Protein AF-A0A2D4J1V0-F1 (afdb_monomer_lite)

Organism: NCBI:txid129467

Structure (mmCIF, N/CA/C/O backbone):
data_AF-A0A2D4J1V0-F1
#
_entry.id   AF-A0A2D4J1V0-F1
#
loop_
_atom_site.group_PDB
_atom_site.id
_atom_site.type_symbol
_atom_site.label_atom_id
_atom_site.label_alt_id
_atom_site.label_comp_id
_atom_site.label_asym_id
_atom_site.label_entity_id
_atom_site.label_seq_id
_atom_site.pdbx_PDB_ins_code
_atom_site.Cartn_x
_atom_site.Cartn_y
_atom_site.Cartn_z
_atom_site.occupancy
_atom_site.B_iso_or_equiv
_atom_site.auth_seq_id
_atom_site.auth_comp_id
_atom_site.auth_asym_id
_atom_site.auth_atom_id
_atom_site.pdbx_PDB_model_num
ATOM 1 N N . LYS A 1 1 ? -14.751 -4.786 -10.791 1.00 59.50 1 LYS A N 1
ATOM 2 C CA . LYS A 1 1 ? -15.119 -5.464 -9.515 1.00 59.50 1 LYS A CA 1
ATOM 3 C C . LYS A 1 1 ? -13.933 -5.528 -8.550 1.00 59.50 1 LYS A C 1
ATOM 5 O O . LYS A 1 1 ? -14.098 -5.053 -7.439 1.00 59.50 1 LYS A O 1
ATOM 10 N N . VAL A 1 2 ? -12.763 -6.004 -8.993 1.00 59.06 2 VAL A N 1
ATOM 11 C CA . VAL A 1 2 ? -11.493 -6.108 -8.232 1.00 59.06 2 VAL A CA 1
ATOM 12 C C . VAL A 1 2 ? -11.160 -4.842 -7.425 1.00 59.06 2 VAL A C 1
ATOM 14 O O . VAL A 1 2 ? -11.076 -4.896 -6.205 1.00 59.06 2 VAL A O 1
ATOM 17 N N . SER A 1 3 ? -11.121 -3.671 -8.064 1.00 74.25 3 SER A N 1
ATOM 18 C CA . SER A 1 3 ? -10.754 -2.413 -7.391 1.00 74.25 3 SER A CA 1
ATOM 19 C C . SER A 1 3 ? -11.756 -1.928 -6.331 1.00 74.25 3 SER A C 1
ATOM 21 O O . SER A 1 3 ? -11.408 -1.077 -5.520 1.00 74.25 3 SER A O 1
ATOM 23 N N . ARG A 1 4 ? -12.996 -2.447 -6.305 1.00 87.88 4 ARG A N 1
ATOM 24 C CA . ARG A 1 4 ? -14.039 -1.994 -5.366 1.00 87.88 4 ARG A CA 1
ATOM 25 C C . ARG A 1 4 ? -13.763 -2.467 -3.936 1.00 87.88 4 ARG A C 1
ATOM 27 O O . ARG A 1 4 ? -13.915 -1.679 -3.017 1.00 87.88 4 ARG A O 1
ATOM 34 N N . CYS A 1 5 ? -13.328 -3.716 -3.756 1.00 87.75 5 CYS A N 1
ATOM 35 C CA . CYS A 1 5 ? -13.140 -4.301 -2.424 1.00 87.75 5 CYS A CA 1
ATOM 36 C C . CYS A 1 5 ? -12.107 -3.519 -1.597 1.00 87.75 5 CYS A C 1
ATOM 38 O O . CYS A 1 5 ? -12.413 -3.045 -0.505 1.00 87.75 5 CYS A O 1
ATOM 40 N N . ILE A 1 6 ? -10.916 -3.306 -2.160 1.00 90.81 6 ILE A N 1
ATOM 41 C CA . ILE A 1 6 ? -9.858 -2.527 -1.506 1.00 90.81 6 ILE A CA 1
ATOM 42 C C . ILE A 1 6 ? -10.290 -1.074 -1.332 1.00 90.81 6 ILE A C 1
ATOM 44 O O . ILE A 1 6 ? -10.112 -0.511 -0.256 1.00 90.81 6 ILE A O 1
ATOM 48 N N . ASN A 1 7 ? -10.926 -0.485 -2.350 1.00 92.25 7 ASN A N 1
ATOM 49 C CA . ASN A 1 7 ? -11.439 0.877 -2.272 1.00 92.25 7 ASN A CA 1
ATOM 50 C C . ASN A 1 7 ? -12.390 1.082 -1.085 1.00 92.25 7 ASN A C 1
ATOM 52 O O . ASN A 1 7 ? -12.227 2.037 -0.332 1.00 92.25 7 ASN A O 1
ATOM 56 N N . ASP A 1 8 ? -13.357 0.189 -0.895 1.00 92.12 8 ASP A N 1
ATOM 57 C CA . ASP A 1 8 ? -14.313 0.278 0.211 1.00 92.12 8 ASP A CA 1
ATOM 58 C C . ASP A 1 8 ? -13.609 0.066 1.567 1.00 92.12 8 ASP A C 1
ATOM 60 O O . ASP A 1 8 ? -14.022 0.609 2.599 1.00 92.12 8 ASP A O 1
ATOM 64 N N . LYS A 1 9 ? -12.486 -0.667 1.572 1.00 90.69 9 LYS A N 1
ATOM 65 C CA . LYS A 1 9 ? -11.659 -0.851 2.766 1.00 90.69 9 LYS A CA 1
ATOM 66 C C . LYS A 1 9 ? -10.857 0.397 3.132 1.00 90.69 9 LYS A C 1
ATOM 68 O O . LYS A 1 9 ? -10.768 0.674 4.326 1.00 90.69 9 LYS A O 1
ATOM 73 N N . ILE A 1 10 ? -10.344 1.155 2.158 1.00 93.94 10 ILE A N 1
ATOM 74 C CA . ILE A 1 10 ? -9.424 2.291 2.387 1.00 93.94 10 ILE A CA 1
ATOM 75 C C . ILE A 1 10 ? -10.067 3.680 2.326 1.00 93.94 10 ILE A C 1
ATOM 77 O O . ILE A 1 10 ? -9.553 4.625 2.916 1.00 93.94 10 ILE A O 1
ATOM 81 N N . ARG A 1 11 ? -11.172 3.846 1.598 1.00 94.50 11 ARG A N 1
ATOM 82 C CA . ARG A 1 11 ? -11.740 5.169 1.317 1.00 94.50 11 ARG A CA 1
ATOM 83 C C . ARG A 1 11 ? -12.231 5.854 2.592 1.00 94.50 11 ARG A C 1
ATOM 85 O O . ARG A 1 11 ? -12.947 5.257 3.391 1.00 94.50 11 ARG A O 1
ATOM 92 N N . GLY A 1 12 ? -11.865 7.129 2.751 1.00 94.62 12 GLY A N 1
ATOM 93 C CA . GLY A 1 12 ? -12.291 7.967 3.880 1.00 94.62 12 GLY A CA 1
ATOM 94 C C . GLY A 1 12 ? -11.690 7.563 5.229 1.00 94.62 12 GLY A C 1
ATOM 95 O O . GLY A 1 12 ? -12.188 7.973 6.274 1.00 94.62 12 GLY A O 1
ATOM 96 N N . LYS A 1 13 ? -10.646 6.734 5.221 1.00 94.44 13 LYS A N 1
ATOM 97 C CA . LYS A 1 13 ? -10.020 6.168 6.412 1.00 94.44 13 LYS A CA 1
ATOM 98 C C . LYS A 1 13 ? -8.549 6.590 6.444 1.00 94.44 13 LYS A C 1
ATOM 100 O O . LYS A 1 13 ? -7.902 6.491 5.411 1.00 94.44 13 LYS A O 1
ATOM 105 N N . PRO A 1 14 ? -8.023 7.066 7.586 1.00 93.94 14 PRO A N 1
ATOM 106 C CA . PRO A 1 14 ? -6.609 7.396 7.693 1.00 93.94 14 PRO A CA 1
ATOM 107 C C . PRO A 1 14 ? -5.764 6.122 7.778 1.00 93.94 14 PRO A C 1
ATOM 109 O O . PRO A 1 14 ? -6.143 5.162 8.458 1.00 93.94 14 PRO A O 1
ATOM 112 N N . HIS A 1 15 ? -4.607 6.149 7.123 1.00 96.56 15 HIS A N 1
ATOM 113 C CA . HIS A 1 15 ? -3.589 5.101 7.153 1.00 96.56 15 HIS A CA 1
ATOM 114 C C . HIS A 1 15 ? -2.227 5.745 7.380 1.00 96.56 15 HIS A C 1
ATOM 116 O O . HIS A 1 15 ? -1.981 6.868 6.943 1.00 96.56 15 HIS A O 1
ATOM 122 N N . GLU A 1 16 ? -1.349 5.022 8.058 1.00 96.94 16 GLU A N 1
ATOM 123 C CA . GLU A 1 16 ? 0.060 5.371 8.181 1.00 96.94 16 GLU A CA 1
ATOM 124 C C . GLU A 1 16 ? 0.840 4.591 7.120 1.00 96.94 16 GLU A C 1
ATOM 126 O O . GLU A 1 16 ? 0.524 3.438 6.815 1.00 96.94 16 GLU A O 1
ATOM 131 N N . ALA A 1 17 ? 1.831 5.233 6.511 1.00 97.44 17 ALA A N 1
ATOM 132 C CA . ALA A 1 17 ? 2.560 4.666 5.390 1.00 97.44 17 ALA A CA 1
ATOM 133 C C . ALA A 1 17 ? 4.045 5.010 5.471 1.00 97.44 17 ALA A C 1
ATOM 135 O O . ALA A 1 17 ? 4.411 6.121 5.862 1.00 97.44 17 ALA A O 1
ATOM 136 N N . LYS A 1 18 ? 4.895 4.066 5.068 1.00 97.19 18 LYS A N 1
ATOM 137 C CA . LYS A 1 18 ? 6.324 4.316 4.868 1.00 97.19 18 LYS A CA 1
ATOM 138 C C . LYS A 1 18 ? 6.576 4.629 3.399 1.00 97.19 18 LYS A C 1
ATOM 140 O O . LYS A 1 18 ? 6.095 3.916 2.526 1.00 97.19 18 LYS A O 1
ATOM 145 N N . ILE A 1 19 ? 7.351 5.676 3.136 1.00 97.06 19 ILE A N 1
ATOM 146 C CA . ILE A 1 19 ? 7.817 5.995 1.785 1.00 97.06 19 ILE A CA 1
ATOM 147 C C . ILE A 1 19 ? 8.854 4.947 1.370 1.00 97.06 19 ILE A C 1
ATOM 149 O O . ILE A 1 19 ? 9.843 4.743 2.078 1.00 97.06 19 ILE A O 1
ATOM 153 N N . ALA A 1 20 ? 8.603 4.285 0.244 1.00 95.44 20 ALA A N 1
ATOM 154 C CA . ALA A 1 20 ? 9.506 3.313 -0.360 1.00 95.44 20 ALA A CA 1
ATOM 155 C C . ALA A 1 20 ? 10.431 3.988 -1.384 1.00 95.44 20 ALA A C 1
ATOM 157 O O . ALA A 1 20 ? 11.645 3.857 -1.279 1.00 95.44 20 ALA A O 1
ATOM 158 N N . VAL A 1 21 ? 9.865 4.756 -2.321 1.00 95.81 21 VAL A N 1
ATOM 159 C CA . VAL A 1 21 ? 10.612 5.545 -3.315 1.00 95.81 21 VAL A CA 1
ATOM 160 C C . VAL A 1 21 ? 9.794 6.766 -3.746 1.00 95.81 21 VAL A C 1
ATOM 162 O O . VAL A 1 21 ? 8.562 6.759 -3.677 1.00 95.81 21 VAL A O 1
ATOM 165 N N . VAL A 1 22 ? 10.469 7.829 -4.180 1.00 95.81 22 VAL A N 1
ATOM 166 C CA . VAL A 1 22 ? 9.845 9.027 -4.758 1.00 95.81 22 VAL A CA 1
ATOM 167 C C . VAL A 1 22 ? 10.350 9.180 -6.186 1.00 95.81 22 VAL A C 1
ATOM 169 O O . VAL A 1 22 ? 11.552 9.299 -6.394 1.00 95.81 22 VAL A O 1
ATOM 172 N N . LEU A 1 23 ? 9.436 9.177 -7.155 1.00 94.75 23 LEU A N 1
ATOM 173 C CA . LEU A 1 23 ? 9.741 9.311 -8.580 1.00 94.75 23 LEU A CA 1
ATOM 174 C C . LEU A 1 23 ? 8.943 10.493 -9.136 1.00 94.75 23 LEU A C 1
ATOM 176 O O . LEU A 1 23 ? 7.714 10.436 -9.238 1.00 94.75 23 LEU A O 1
ATOM 180 N N . GLY A 1 24 ? 9.633 11.594 -9.439 1.00 91.38 24 GLY A N 1
ATOM 181 C CA . GLY A 1 24 ? 9.007 12.849 -9.856 1.00 91.38 24 GLY A CA 1
ATOM 182 C C . GLY A 1 24 ? 7.969 13.351 -8.842 1.00 91.38 24 GLY A C 1
ATOM 183 O O . GLY A 1 24 ? 8.291 13.659 -7.697 1.00 91.38 24 GLY A O 1
ATOM 184 N N . ASN A 1 25 ? 6.705 13.429 -9.264 1.00 94.44 25 ASN A N 1
ATOM 185 C CA . ASN A 1 25 ? 5.569 13.861 -8.438 1.00 94.44 25 ASN A CA 1
ATOM 186 C C . ASN A 1 25 ? 4.813 12.702 -7.756 1.00 94.44 25 ASN A C 1
ATOM 188 O O . ASN A 1 25 ? 3.754 12.928 -7.167 1.00 94.44 25 ASN A O 1
ATOM 192 N N . THR A 1 26 ? 5.316 11.471 -7.859 1.00 94.44 26 THR A N 1
ATOM 193 C CA . THR A 1 26 ? 4.654 10.269 -7.344 1.00 94.44 26 THR A CA 1
ATOM 194 C C . THR A 1 26 ? 5.445 9.672 -6.186 1.00 94.44 26 THR A C 1
ATOM 196 O O . THR A 1 26 ? 6.638 9.397 -6.298 1.00 94.44 26 THR A O 1
ATOM 199 N N . ILE A 1 27 ? 4.760 9.439 -5.065 1.00 95.88 27 ILE A N 1
ATOM 200 C CA . ILE A 1 27 ? 5.322 8.776 -3.886 1.00 95.88 27 ILE A CA 1
ATOM 201 C C . ILE A 1 27 ? 4.808 7.340 -3.856 1.00 95.88 27 ILE A C 1
ATOM 203 O O . ILE A 1 27 ? 3.601 7.105 -3.771 1.00 95.88 27 ILE A O 1
ATOM 207 N N . TRP A 1 28 ? 5.732 6.389 -3.881 1.00 95.12 28 TRP A N 1
ATOM 208 C CA . TRP A 1 28 ? 5.446 4.979 -3.667 1.00 95.12 28 TRP A CA 1
ATOM 209 C C . TRP A 1 28 ? 5.595 4.661 -2.188 1.00 95.12 28 TRP A C 1
ATOM 211 O O . TRP A 1 28 ? 6.552 5.086 -1.536 1.00 95.12 28 TRP A O 1
ATOM 221 N N . VAL A 1 29 ? 4.636 3.917 -1.648 1.00 95.75 29 VAL A N 1
ATOM 222 C CA . VAL A 1 29 ? 4.551 3.630 -0.218 1.00 95.75 29 VAL A CA 1
ATOM 223 C C . VAL A 1 29 ? 4.422 2.136 0.042 1.00 95.75 29 VAL A C 1
ATOM 225 O O . VAL A 1 29 ? 3.595 1.469 -0.574 1.00 95.75 29 VAL A O 1
ATOM 228 N N . ASP A 1 30 ? 5.219 1.624 0.977 1.00 94.12 30 ASP A N 1
ATOM 229 C CA . ASP A 1 30 ? 5.122 0.263 1.505 1.00 94.12 30 ASP A CA 1
ATOM 230 C C . ASP A 1 30 ? 5.890 0.164 2.843 1.00 94.12 30 ASP A C 1
ATOM 232 O O . ASP A 1 30 ? 7.055 0.570 2.914 1.00 94.12 30 ASP A O 1
ATOM 236 N N . PRO A 1 31 ? 5.282 -0.355 3.928 1.00 94.94 31 PRO A N 1
ATOM 237 C CA . PRO A 1 31 ? 3.881 -0.765 4.051 1.00 94.94 31 PRO A CA 1
ATOM 238 C C . PRO A 1 31 ? 2.908 0.419 4.177 1.00 94.94 31 PRO A C 1
ATOM 240 O O . PRO A 1 31 ? 3.287 1.509 4.608 1.00 94.94 31 PRO A O 1
ATOM 243 N N . VAL A 1 32 ? 1.627 0.167 3.875 1.00 97.19 32 VAL A N 1
ATOM 244 C CA . VAL A 1 32 ? 0.486 1.045 4.203 1.00 97.19 32 VAL A CA 1
ATOM 245 C C . VAL A 1 32 ? -0.412 0.320 5.202 1.00 97.19 32 VAL A C 1
ATOM 247 O O . VAL A 1 32 ? -0.925 -0.764 4.911 1.00 97.19 32 VAL A O 1
ATOM 250 N N . ILE A 1 33 ? -0.587 0.893 6.392 1.00 97.50 33 ILE A N 1
ATOM 251 C CA . ILE A 1 33 ? -1.201 0.231 7.547 1.00 97.50 33 ILE A CA 1
ATOM 252 C C . ILE A 1 33 ? -2.296 1.114 8.133 1.00 97.50 33 ILE A C 1
ATOM 254 O O . ILE A 1 33 ? -2.126 2.316 8.339 1.00 97.50 33 ILE A O 1
ATOM 258 N N . ARG A 1 34 ? -3.437 0.508 8.449 1.00 97.00 34 ARG A N 1
ATOM 259 C CA . ARG A 1 34 ? -4.457 1.157 9.268 1.00 97.00 34 ARG A CA 1
ATOM 260 C C . ARG A 1 34 ? -4.088 1.004 10.738 1.00 97.00 34 ARG A C 1
ATOM 262 O O . ARG A 1 34 ? -3.981 -0.118 11.228 1.00 97.00 34 ARG A O 1
ATOM 269 N N . VAL A 1 35 ? -3.942 2.127 11.433 1.00 96.44 35 VAL A N 1
ATOM 270 C CA . VAL A 1 35 ? -3.605 2.164 12.858 1.00 96.44 35 VAL A CA 1
ATOM 271 C C . VAL A 1 35 ? -4.743 2.810 13.638 1.00 96.44 35 VAL A C 1
ATOM 273 O O . VAL A 1 35 ? -5.236 3.873 13.259 1.00 96.44 35 VAL A O 1
ATOM 276 N N . THR A 1 36 ? -5.130 2.187 14.746 1.00 95.62 36 THR A N 1
ATOM 277 C CA . THR A 1 36 ? -6.052 2.767 15.726 1.00 95.62 36 THR A CA 1
ATOM 278 C C . THR A 1 36 ? -5.301 3.035 17.022 1.00 95.62 36 THR A C 1
ATOM 280 O O . THR A 1 36 ? -4.685 2.141 17.600 1.00 95.62 36 THR A O 1
ATOM 283 N N . LYS A 1 37 ? -5.316 4.298 17.462 1.00 94.50 37 LYS A N 1
ATOM 284 C CA . LYS A 1 37 ? -4.594 4.766 18.651 1.00 94.50 37 LYS A CA 1
ATOM 285 C C . LYS A 1 37 ? -5.503 4.662 19.871 1.00 94.50 37 LYS A C 1
ATOM 287 O O . LYS A 1 37 ? -6.555 5.295 19.912 1.00 94.50 37 LYS A O 1
ATOM 292 N N . LEU A 1 38 ? -5.080 3.891 20.866 1.00 95.12 38 LEU A N 1
ATOM 293 C CA . LEU A 1 38 ? -5.746 3.781 22.159 1.00 95.12 38 LEU A CA 1
ATOM 294 C C . LEU A 1 38 ? -5.136 4.818 23.101 1.00 95.12 38 LEU A C 1
ATOM 296 O O . LEU A 1 38 ? -4.139 4.550 23.775 1.00 95.12 38 LEU A O 1
ATOM 300 N N . GLN A 1 39 ? -5.706 6.025 23.100 1.00 93.38 39 GLN A N 1
ATOM 301 C CA . GLN A 1 39 ? -5.151 7.175 23.824 1.00 93.38 39 GLN A CA 1
ATOM 302 C C . GLN A 1 39 ? -5.022 6.907 25.329 1.00 93.38 39 GLN A C 1
ATOM 304 O O . GLN A 1 39 ? -3.967 7.179 25.901 1.00 93.38 39 GLN A O 1
ATOM 309 N N . ASP A 1 40 ? -6.031 6.274 25.929 1.00 95.12 40 ASP A N 1
ATOM 310 C CA . ASP A 1 40 ? -6.059 5.947 27.362 1.00 95.12 40 ASP A CA 1
ATOM 311 C C . ASP A 1 40 ? -4.934 4.988 27.773 1.00 95.12 40 ASP A C 1
ATOM 313 O O . ASP A 1 40 ? -4.410 5.067 28.882 1.00 95.12 40 ASP A O 1
ATOM 317 N N . LEU A 1 41 ? -4.526 4.103 26.857 1.00 95.00 41 LEU A N 1
ATOM 318 C CA . LEU A 1 41 ? -3.482 3.106 27.088 1.00 95.00 41 LEU A CA 1
ATOM 319 C C . LEU A 1 41 ? -2.116 3.537 26.527 1.00 95.00 41 LEU A C 1
ATOM 321 O O . LEU A 1 41 ? -1.146 2.800 26.672 1.00 95.00 41 LEU A O 1
ATOM 325 N N . LYS A 1 42 ? -2.015 4.708 25.878 1.00 94.19 42 LYS A N 1
ATOM 326 C CA . LYS A 1 42 ? -0.809 5.181 25.162 1.00 94.19 42 LYS A CA 1
ATOM 327 C C . LYS A 1 42 ? -0.224 4.139 24.196 1.00 94.19 42 LYS A C 1
ATOM 329 O O . LYS A 1 42 ? 0.987 4.061 24.006 1.00 94.19 42 LYS A O 1
ATOM 334 N N . THR A 1 43 ? -1.080 3.329 23.583 1.00 96.12 43 THR A N 1
ATOM 335 C CA . THR A 1 43 ? -0.682 2.258 22.658 1.00 96.12 43 THR A CA 1
ATOM 336 C C . THR A 1 43 ? -1.412 2.390 21.328 1.00 96.12 43 THR A C 1
ATOM 338 O O . THR A 1 43 ? -2.329 3.198 21.169 1.00 96.12 43 THR A O 1
ATOM 341 N N . SER A 1 44 ? -0.970 1.618 20.339 1.00 95.50 44 SER A N 1
ATOM 342 C CA . SER A 1 44 ? -1.552 1.592 18.999 1.00 95.50 44 SER A CA 1
ATOM 343 C C . SER A 1 44 ? -1.806 0.152 18.576 1.00 95.50 44 SER A C 1
ATOM 345 O O . SER A 1 44 ? -1.012 -0.732 18.891 1.00 95.50 44 SER A O 1
ATOM 347 N N . ILE A 1 45 ? -2.901 -0.071 17.854 1.00 96.12 45 ILE A N 1
ATOM 348 C CA . ILE A 1 45 ? -3.244 -1.358 17.250 1.00 96.12 45 ILE A CA 1
ATOM 349 C C . ILE A 1 45 ? -3.136 -1.218 15.736 1.00 96.12 45 ILE A C 1
ATOM 351 O O . ILE A 1 45 ? -3.754 -0.332 15.143 1.00 96.12 45 ILE A O 1
ATOM 355 N N . ASN A 1 46 ? -2.387 -2.126 15.114 1.00 96.19 46 ASN A N 1
ATOM 356 C CA . ASN A 1 46 ? -2.352 -2.270 13.664 1.00 96.19 46 ASN A CA 1
ATOM 357 C C . ASN A 1 46 ? -3.546 -3.131 13.242 1.00 96.19 46 ASN A C 1
ATOM 359 O O . ASN A 1 46 ? -3.576 -4.323 13.537 1.00 96.19 46 ASN A O 1
ATOM 363 N N . GLU A 1 47 ? -4.536 -2.534 12.581 1.00 96.06 47 GLU A N 1
ATOM 364 C CA . GLU A 1 47 ? -5.762 -3.239 12.190 1.00 96.06 47 GLU A CA 1
ATOM 365 C C . GLU A 1 47 ? -5.540 -4.124 10.962 1.00 96.06 47 GLU A C 1
ATOM 367 O O . GLU A 1 47 ? -5.910 -5.294 10.962 1.00 96.06 47 GLU A O 1
ATOM 372 N N . TYR A 1 48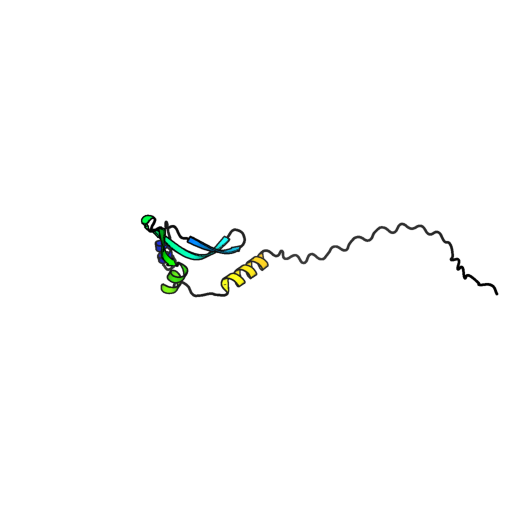 ? -4.960 -3.564 9.897 1.00 95.50 48 TYR A N 1
ATOM 373 C CA . TYR A 1 48 ? -4.663 -4.290 8.661 1.00 95.50 48 TYR A CA 1
ATOM 374 C C . TYR A 1 48 ? -3.585 -3.584 7.833 1.00 95.50 48 TYR A C 1
ATOM 376 O O . TYR A 1 48 ? -3.431 -2.361 7.889 1.00 95.50 48 TYR A O 1
ATOM 384 N N . ASN A 1 49 ? -2.866 -4.372 7.031 1.00 95.56 49 ASN A N 1
ATOM 385 C CA . ASN A 1 49 ? -1.897 -3.915 6.037 1.00 95.56 49 ASN A CA 1
ATOM 386 C C . ASN A 1 49 ? -2.508 -4.040 4.633 1.00 95.56 49 ASN A C 1
ATOM 388 O O . ASN A 1 49 ? -2.970 -5.116 4.258 1.00 95.56 49 ASN A O 1
ATOM 392 N N . ILE A 1 50 ? -2.491 -2.962 3.845 1.00 94.75 50 ILE A N 1
ATOM 393 C CA . ILE A 1 50 ? -3.118 -2.931 2.514 1.00 94.75 50 ILE A CA 1
ATOM 394 C C . ILE A 1 50 ? -2.520 -3.966 1.556 1.00 94.75 50 ILE A C 1
ATOM 396 O O . ILE A 1 50 ? -3.275 -4.624 0.843 1.00 94.75 50 ILE A O 1
ATOM 400 N N . ARG A 1 51 ? -1.194 -4.157 1.556 1.00 94.75 51 ARG A N 1
ATOM 401 C CA . ARG A 1 51 ? -0.527 -5.169 0.721 1.00 94.75 51 ARG A CA 1
ATOM 402 C C . ARG A 1 51 ? -1.045 -6.563 1.065 1.00 94.75 51 ARG A C 1
ATOM 404 O O . ARG A 1 51 ? -1.443 -7.302 0.171 1.00 94.75 51 ARG A O 1
ATOM 411 N N . SER A 1 52 ? -1.108 -6.898 2.354 1.00 94.50 52 SER A N 1
ATOM 412 C CA . SER A 1 52 ? -1.617 -8.197 2.811 1.00 94.50 52 SER A CA 1
ATOM 413 C C . SER A 1 52 ? -3.073 -8.428 2.402 1.00 94.50 52 SER A C 1
ATOM 415 O O . SER A 1 52 ? -3.417 -9.537 2.010 1.00 94.50 52 SER A O 1
ATOM 417 N N . GLU A 1 53 ? -3.914 -7.392 2.439 1.00 94.19 53 GLU A N 1
ATOM 418 C CA . GLU A 1 53 ? -5.309 -7.459 1.978 1.00 94.19 53 GLU A CA 1
ATOM 419 C C . GLU A 1 53 ? -5.424 -7.684 0.467 1.00 94.19 53 GLU A C 1
ATOM 421 O O . GLU A 1 53 ? -6.256 -8.470 0.016 1.00 94.19 53 GLU A O 1
ATOM 426 N N . ILE A 1 54 ? -4.584 -7.019 -0.330 1.00 93.94 54 ILE A N 1
ATOM 427 C CA . ILE A 1 54 ? -4.543 -7.203 -1.788 1.00 93.94 54 ILE A CA 1
ATOM 428 C C . ILE A 1 54 ? -4.131 -8.638 -2.136 1.00 93.94 54 ILE A C 1
ATOM 430 O O . ILE A 1 54 ? -4.765 -9.271 -2.983 1.00 93.94 54 ILE A O 1
ATOM 434 N N . LEU A 1 55 ? -3.101 -9.161 -1.464 1.00 93.31 55 LEU A N 1
ATOM 435 C CA . LEU A 1 55 ? -2.599 -10.516 -1.694 1.00 93.31 55 LEU A CA 1
ATOM 436 C C . LEU A 1 55 ? -3.608 -11.582 -1.239 1.00 93.31 55 LEU A C 1
ATOM 438 O O . LEU A 1 55 ? 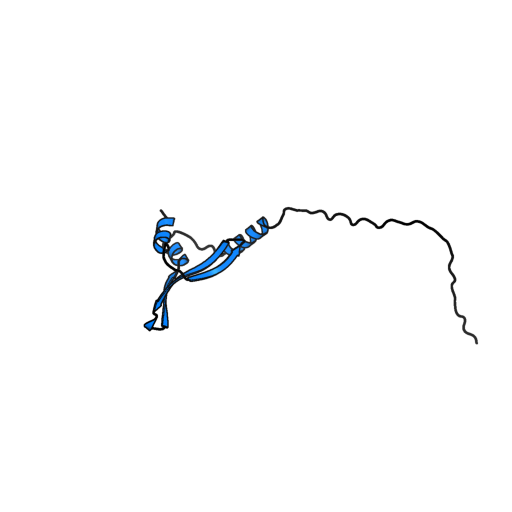-3.887 -12.517 -1.985 1.00 93.31 55 LEU A O 1
ATOM 442 N N . SER A 1 56 ? -4.205 -11.431 -0.051 1.00 92.62 56 SER A N 1
ATOM 443 C CA . SER A 1 56 ? -5.144 -12.422 0.505 1.00 92.62 56 SER A CA 1
ATOM 444 C C . SER A 1 56 ? -6.449 -12.531 -0.284 1.00 92.62 56 SER A C 1
ATOM 446 O O . SER A 1 56 ? -7.074 -13.589 -0.313 1.00 92.62 56 SER A O 1
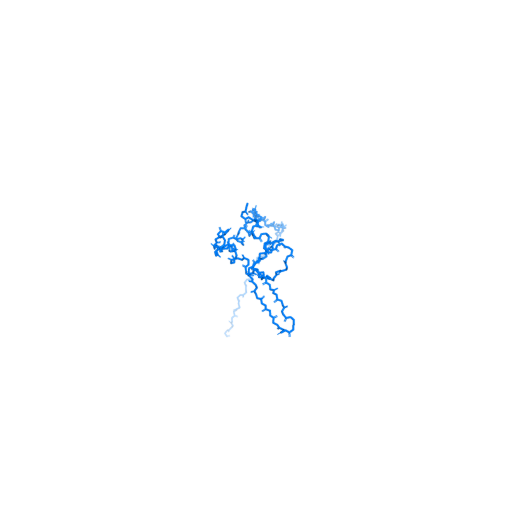ATOM 448 N N . THR A 1 57 ? -6.851 -11.451 -0.956 1.00 90.81 57 THR A N 1
ATOM 449 C CA . THR A 1 57 ? -8.034 -11.418 -1.827 1.00 90.81 57 THR A CA 1
ATOM 450 C C . THR A 1 57 ? -7.736 -11.840 -3.270 1.00 90.81 57 THR A C 1
ATOM 452 O O . THR A 1 57 ? -8.656 -11.887 -4.089 1.00 90.81 57 THR A O 1
ATOM 455 N N . GLY A 1 58 ? -6.477 -12.157 -3.597 1.00 91.31 58 GLY A N 1
ATOM 456 C CA . GLY A 1 58 ? -6.050 -12.547 -4.944 1.00 91.31 58 GLY A CA 1
ATOM 457 C C . GLY A 1 58 ? -6.113 -11.408 -5.967 1.00 91.31 58 GLY A C 1
ATOM 458 O O . GLY A 1 58 ? -6.195 -11.660 -7.167 1.00 91.31 58 GLY A O 1
ATOM 459 N N . LEU A 1 59 ? -6.120 -10.151 -5.507 1.00 89.56 59 LEU A N 1
ATOM 460 C CA . LEU A 1 59 ? -6.207 -8.962 -6.365 1.00 89.56 59 LEU A CA 1
ATOM 461 C C . LEU A 1 59 ? -4.829 -8.437 -6.791 1.00 89.56 59 LEU A C 1
ATOM 463 O O . LEU A 1 59 ? -4.749 -7.470 -7.547 1.00 89.56 59 LEU A O 1
ATOM 467 N N . GLY A 1 60 ? -3.761 -9.066 -6.310 1.00 90.94 60 GLY A N 1
ATOM 468 C CA . GLY A 1 60 ? -2.385 -8.788 -6.687 1.00 90.94 60 GLY A CA 1
ATOM 469 C C . GLY A 1 60 ? -1.482 -9.969 -6.356 1.00 90.94 60 GLY A C 1
ATOM 470 O O . GLY A 1 60 ? -1.898 -10.926 -5.703 1.00 90.94 60 GLY A O 1
ATOM 471 N N . VAL A 1 61 ? -0.241 -9.880 -6.817 1.00 94.19 61 VAL A N 1
ATOM 472 C CA . VAL A 1 61 ? 0.821 -10.854 -6.557 1.00 94.19 61 VAL A CA 1
ATOM 473 C C . VAL A 1 61 ? 2.055 -10.126 -6.052 1.00 94.19 61 VAL A C 1
ATOM 475 O O . VAL A 1 61 ? 2.189 -8.914 -6.237 1.00 94.19 61 VAL A O 1
ATOM 478 N N . ASP A 1 62 ? 2.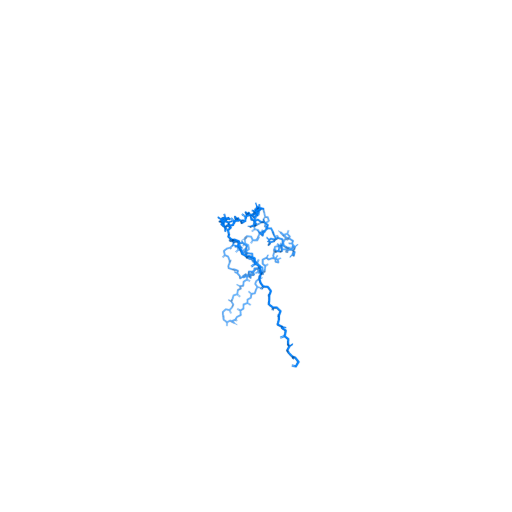938 -10.868 -5.394 1.00 93.75 62 ASP A N 1
ATOM 479 C CA . ASP A 1 62 ? 4.231 -10.328 -5.010 1.00 93.75 62 ASP A CA 1
ATOM 480 C C . ASP A 1 62 ? 5.057 -10.030 -6.268 1.00 93.75 62 ASP A C 1
ATOM 482 O O . ASP A 1 62 ? 5.103 -10.832 -7.198 1.00 93.75 62 ASP A O 1
ATOM 486 N N . ASN A 1 63 ? 5.668 -8.852 -6.297 1.00 93.31 63 ASN A N 1
ATOM 487 C CA . ASN A 1 63 ? 6.623 -8.437 -7.316 1.00 93.31 63 ASN A CA 1
ATOM 488 C C . ASN A 1 63 ? 7.787 -7.798 -6.553 1.00 93.31 63 ASN A C 1
ATOM 490 O O . ASN A 1 63 ? 7.688 -6.622 -6.215 1.00 93.31 63 ASN A O 1
ATOM 494 N N . PRO A 1 64 ? 8.810 -8.552 -6.139 1.00 92.56 64 PRO A N 1
ATOM 495 C CA . PRO A 1 64 ? 9.892 -8.003 -5.329 1.00 92.56 64 PRO A CA 1
ATOM 496 C C . PRO A 1 64 ? 10.786 -7.024 -6.106 1.00 92.56 64 PRO A C 1
ATOM 498 O O . PRO A 1 64 ? 11.325 -6.093 -5.506 1.00 92.56 64 PRO A O 1
ATOM 501 N N . GLU A 1 65 ? 10.889 -7.161 -7.427 1.00 96.12 65 GLU A N 1
ATOM 502 C CA . GLU A 1 65 ? 11.753 -6.337 -8.279 1.00 96.12 65 GLU A CA 1
ATOM 503 C C . GLU A 1 65 ? 11.151 -4.965 -8.642 1.00 96.12 65 GLU A C 1
ATOM 505 O O . GLU A 1 65 ? 11.880 -4.083 -9.101 1.00 96.12 65 GLU A O 1
ATOM 510 N N . HIS A 1 66 ? 9.852 -4.741 -8.391 1.00 93.50 66 HIS A N 1
ATOM 511 C CA . HIS A 1 66 ? 9.116 -3.561 -8.876 1.00 93.50 66 HIS A CA 1
ATOM 512 C C . HIS A 1 66 ? 9.792 -2.208 -8.607 1.00 93.50 66 HIS A C 1
ATOM 514 O O . HIS A 1 66 ? 9.751 -1.336 -9.469 1.00 93.50 66 HIS A O 1
ATOM 520 N N . ILE A 1 67 ? 10.411 -2.005 -7.438 1.00 94.69 67 ILE A N 1
ATOM 521 C CA . ILE A 1 67 ? 11.074 -0.729 -7.112 1.00 94.69 67 ILE A CA 1
ATO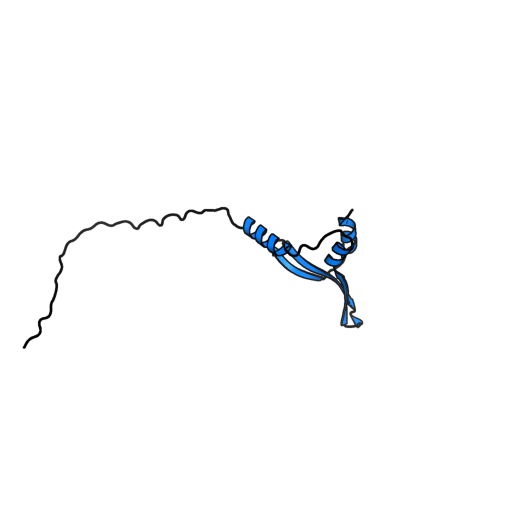M 522 C C . ILE A 1 67 ? 12.274 -0.488 -8.031 1.00 94.69 67 ILE A C 1
ATOM 524 O O . ILE A 1 67 ? 12.401 0.594 -8.597 1.00 94.69 67 ILE A O 1
ATOM 528 N N . GLN A 1 68 ? 13.116 -1.506 -8.223 1.00 95.38 68 GLN A N 1
ATOM 529 C CA . GLN A 1 68 ? 14.313 -1.411 -9.064 1.00 95.38 68 GLN A CA 1
ATOM 530 C C . GLN A 1 68 ? 13.933 -1.172 -10.530 1.00 95.38 68 GLN A C 1
ATOM 532 O O . GLN A 1 68 ? 14.556 -0.363 -11.219 1.00 95.38 68 GLN A O 1
ATOM 537 N N . GLU A 1 69 ? 12.885 -1.847 -11.007 1.00 95.62 69 GLU A N 1
ATOM 538 C CA . GLU A 1 69 ? 12.363 -1.656 -12.362 1.00 95.62 69 GLU A CA 1
ATOM 539 C C . GLU A 1 69 ? 11.780 -0.252 -12.560 1.00 95.62 69 GLU A C 1
ATOM 541 O O . GLU A 1 69 ? 12.050 0.383 -13.580 1.00 95.62 69 GLU A O 1
ATOM 546 N N . LEU A 1 70 ? 11.027 0.263 -11.582 1.00 93.62 70 LEU A N 1
ATOM 547 C CA . LEU A 1 70 ? 10.470 1.617 -11.625 1.00 93.62 70 LEU A CA 1
ATOM 548 C C . LEU A 1 70 ? 11.564 2.687 -11.659 1.00 93.62 70 LEU A C 1
ATOM 550 O O . LEU A 1 70 ? 11.480 3.608 -12.468 1.00 93.62 70 LEU A O 1
ATOM 554 N N . GLU A 1 71 ? 12.596 2.561 -10.824 1.00 94.50 71 GLU A N 1
ATOM 555 C CA . GLU A 1 71 ? 13.744 3.476 -10.826 1.00 94.50 71 GLU A CA 1
ATOM 556 C C . GLU A 1 71 ? 14.490 3.438 -12.161 1.00 94.50 71 GLU A C 1
ATOM 558 O O . GLU A 1 71 ? 14.813 4.485 -12.724 1.00 94.50 71 GLU A O 1
ATOM 563 N N . LYS A 1 72 ? 14.728 2.240 -12.706 1.00 95.19 72 LYS A N 1
ATOM 564 C CA . LYS A 1 72 ? 15.356 2.073 -14.020 1.00 95.19 72 LYS A CA 1
ATOM 565 C C . LYS A 1 72 ? 14.552 2.779 -15.114 1.00 95.19 72 LYS A C 1
ATOM 567 O O . LYS A 1 72 ? 15.120 3.578 -15.853 1.00 95.19 72 LYS A O 1
ATOM 572 N N . LEU A 1 73 ? 13.248 2.515 -15.194 1.00 94.12 73 LEU A N 1
ATOM 573 C CA . LEU A 1 73 ? 12.367 3.117 -16.199 1.00 94.12 73 LEU A CA 1
ATOM 574 C C . LEU A 1 73 ? 12.274 4.637 -16.046 1.00 94.12 73 LEU A C 1
ATOM 576 O O . LEU A 1 73 ? 12.243 5.355 -17.043 1.00 94.12 73 LEU A O 1
ATOM 580 N N . PHE A 1 74 ? 12.246 5.131 -14.808 1.00 93.44 74 PHE A N 1
ATOM 581 C CA . PHE A 1 74 ? 12.240 6.562 -14.534 1.00 93.44 74 PHE A CA 1
ATOM 582 C C . PHE A 1 74 ? 13.528 7.227 -15.029 1.00 93.44 74 PHE A C 1
ATOM 584 O O . PHE A 1 74 ? 13.460 8.193 -15.782 1.00 93.44 74 PHE A O 1
ATOM 591 N N . ASN A 1 75 ? 14.692 6.655 -14.710 1.00 92.06 75 ASN A N 1
ATOM 592 C CA . ASN A 1 75 ? 15.981 7.163 -15.182 1.00 92.06 75 ASN A CA 1
ATOM 593 C C . ASN A 1 75 ? 16.100 7.114 -16.715 1.00 92.06 75 ASN A C 1
ATOM 595 O O . ASN A 1 75 ? 16.590 8.059 -17.325 1.00 92.06 75 ASN A O 1
ATOM 599 N N . GLU A 1 76 ? 15.636 6.037 -17.354 1.00 93.25 76 GLU A N 1
ATOM 600 C CA . GLU A 1 76 ? 15.611 5.924 -18.820 1.00 93.25 76 GLU A CA 1
ATOM 601 C C . GLU A 1 76 ? 14.731 6.999 -19.472 1.00 93.25 76 GLU A C 1
ATOM 603 O O . GLU A 1 76 ? 15.083 7.507 -20.536 1.00 93.25 76 GLU A O 1
ATOM 608 N N . ALA A 1 77 ? 13.619 7.372 -18.833 1.00 88.50 77 ALA A N 1
ATOM 609 C CA . ALA A 1 77 ? 12.734 8.434 -19.302 1.00 88.50 77 ALA A CA 1
ATOM 610 C C . ALA A 1 77 ? 13.272 9.850 -19.018 1.00 88.50 77 ALA A C 1
ATOM 612 O O . ALA A 1 77 ? 12.982 10.771 -19.783 1.00 88.50 77 ALA A O 1
ATOM 613 N N . GLU A 1 78 ? 14.034 10.040 -17.935 1.00 79.50 78 GLU A N 1
ATOM 614 C CA . GLU A 1 78 ? 14.642 11.331 -17.577 1.00 79.50 78 GLU A CA 1
ATOM 615 C C . GLU A 1 78 ? 15.912 11.652 -18.370 1.00 79.50 78 GLU A C 1
ATOM 617 O O . GLU A 1 78 ? 16.260 12.826 -18.509 1.00 79.50 78 GLU A O 1
ATOM 622 N N . LEU A 1 79 ? 16.606 10.650 -18.914 1.00 61.44 79 LEU A N 1
ATOM 623 C CA . LEU A 1 79 ? 17.743 10.881 -19.798 1.00 61.44 79 LEU A CA 1
ATOM 624 C C . LEU A 1 79 ? 17.255 11.519 -21.110 1.00 61.44 79 LEU A C 1
ATOM 626 O O . LEU A 1 79 ? 16.547 10.868 -21.883 1.00 61.44 79 LEU A O 1
ATOM 630 N N . PRO A 1 80 ? 17.673 12.756 -21.449 1.00 58.44 80 PRO A N 1
ATOM 631 C CA . PRO A 1 80 ? 17.502 13.242 -22.806 1.00 58.44 80 PRO A CA 1
ATOM 632 C C . PRO A 1 80 ? 18.252 12.286 -23.735 1.00 58.44 80 PRO A C 1
ATOM 634 O O . PRO A 1 80 ? 19.436 12.008 -23.523 1.00 58.44 80 PRO A O 1
ATOM 637 N N . HIS A 1 81 ? 17.598 11.809 -24.793 1.00 55.06 81 HIS A N 1
ATOM 638 C CA . HIS A 1 81 ? 18.291 11.244 -25.948 1.00 55.06 81 HIS A CA 1
ATOM 639 C C . HIS A 1 81 ? 19.101 12.347 -26.640 1.00 55.06 81 HIS A C 1
ATOM 641 O O . HIS A 1 81 ? 18.761 12.824 -27.716 1.00 55.06 81 HIS A O 1
ATOM 647 N N . GLU A 1 82 ? 20.197 12.760 -26.022 1.00 48.84 82 GLU A N 1
ATOM 648 C CA . GLU A 1 82 ? 21.178 13.643 -26.614 1.00 48.84 82 GLU A CA 1
ATOM 649 C C . GLU A 1 82 ? 22.518 12.921 -26.598 1.00 48.84 82 GLU A C 1
ATOM 651 O O . GLU A 1 82 ? 23.325 13.039 -25.676 1.00 48.84 82 GLU A O 1
ATOM 656 N N . LYS A 1 83 ? 22.814 12.229 -27.702 1.00 49.50 83 LYS A N 1
ATOM 657 C CA . LYS A 1 83 ? 24.194 12.214 -28.187 1.00 49.50 83 LYS A CA 1
ATOM 658 C C . LYS A 1 83 ? 24.541 13.657 -28.564 1.00 49.50 83 LYS A C 1
ATOM 660 O O . LYS A 1 83 ? 24.491 14.027 -29.731 1.00 49.50 83 LYS A O 1
ATOM 665 N N . LYS A 1 84 ? 24.841 14.495 -27.574 1.00 44.16 84 LYS A N 1
ATOM 666 C CA . LYS A 1 84 ? 25.533 15.759 -27.811 1.00 44.16 84 LYS A CA 1
ATOM 667 C C . LYS A 1 84 ? 26.969 15.396 -28.159 1.00 44.16 84 LYS A C 1
ATOM 669 O O . LYS A 1 84 ? 27.797 15.153 -27.281 1.00 44.16 84 LYS A O 1
ATOM 674 N N . GLU A 1 85 ? 27.242 15.298 -29.457 1.00 51.03 85 GLU A N 1
ATOM 675 C CA . GLU A 1 85 ? 28.604 15.424 -29.958 1.00 51.03 85 GLU A CA 1
ATOM 676 C C . GLU A 1 85 ? 29.197 16.706 -29.366 1.00 51.03 85 GLU A C 1
ATOM 678 O O . GLU A 1 85 ? 28.594 17.781 -29.418 1.00 51.03 85 GLU A O 1
ATOM 683 N N . LYS A 1 86 ? 30.349 16.566 -28.709 1.00 41.78 86 LYS A N 1
ATOM 684 C CA . LYS A 1 86 ? 31.068 17.689 -28.109 1.00 41.78 86 LYS A CA 1
ATOM 685 C C . LYS A 1 86 ? 31.388 18.694 -29.222 1.00 41.78 86 LYS A C 1
ATOM 687 O O . LYS A 1 86 ? 32.051 18.292 -30.179 1.00 41.78 86 LYS A O 1
ATOM 692 N N . PRO A 1 87 ? 31.002 19.978 -29.119 1.00 42.03 87 PRO A N 1
ATOM 693 C CA . PRO A 1 87 ? 31.516 20.975 -30.042 1.00 42.03 87 PRO A CA 1
ATOM 694 C C . PRO A 1 87 ? 33.027 21.058 -29.825 1.00 42.03 87 PRO A C 1
ATOM 696 O O . PRO A 1 87 ? 33.483 21.240 -28.692 1.00 42.03 87 PRO A O 1
ATOM 699 N N . ALA A 1 88 ? 33.799 20.868 -30.894 1.00 55.28 88 ALA A N 1
ATOM 700 C CA . ALA A 1 88 ? 35.240 21.059 -30.869 1.00 55.28 88 ALA A CA 1
ATOM 701 C C . ALA A 1 88 ? 35.543 22.476 -30.361 1.00 55.28 88 ALA A C 1
ATOM 703 O O . ALA A 1 88 ? 35.018 23.459 -30.887 1.00 55.28 88 ALA A O 1
ATOM 704 N N . LEU A 1 89 ? 36.354 22.570 -29.306 1.00 42.53 89 LEU A N 1
ATOM 705 C CA . LEU A 1 89 ? 36.837 23.842 -28.788 1.00 42.53 89 LEU A CA 1
ATOM 706 C C . LEU A 1 89 ? 37.568 24.578 -29.917 1.00 42.53 89 LEU A C 1
ATOM 708 O O . LEU A 1 89 ? 38.500 24.042 -30.514 1.00 42.53 89 LEU A O 1
ATOM 712 N N . LEU A 1 90 ? 37.105 25.791 -30.214 1.00 45.94 90 LEU A N 1
ATOM 713 C CA . LEU A 1 90 ? 37.71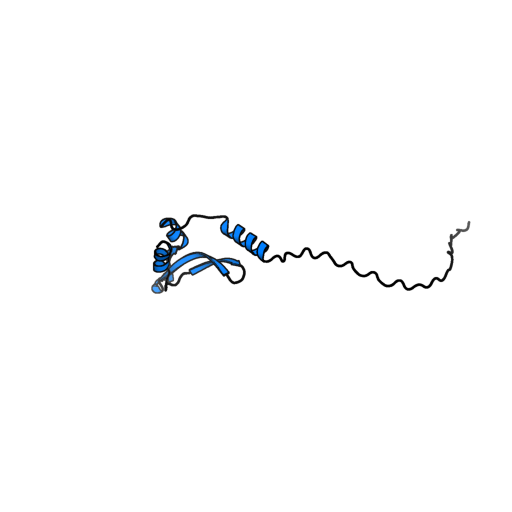3 26.710 -31.169 1.00 45.94 90 LEU A CA 1
ATOM 714 C C . LEU A 1 90 ? 39.198 26.889 -30.819 1.00 45.94 90 LEU A C 1
ATOM 716 O O . LEU A 1 90 ? 39.534 27.296 -29.707 1.00 45.94 90 LEU A O 1
ATOM 720 N N . HIS A 1 91 ? 40.080 26.569 -31.767 1.00 57.84 91 HIS A N 1
ATOM 721 C CA . HIS A 1 91 ? 41.503 26.876 -31.662 1.00 57.84 91 HIS A CA 1
ATOM 722 C C . HIS A 1 91 ? 41.700 28.398 -31.509 1.00 57.84 91 HIS A C 1
ATOM 724 O O . HIS A 1 91 ? 40.971 29.165 -32.147 1.00 57.84 91 HIS A O 1
ATOM 730 N N . PRO A 1 92 ? 42.663 28.860 -30.690 1.00 43.47 92 PRO A N 1
ATOM 731 C CA . PRO A 1 92 ? 42.966 30.282 -30.587 1.00 43.47 92 PRO A CA 1
ATOM 732 C C . PRO A 1 92 ? 43.569 30.806 -31.906 1.00 43.47 92 PRO A C 1
ATOM 734 O O . PRO A 1 92 ? 44.193 30.032 -32.640 1.00 43.47 92 PRO A O 1
ATOM 737 N N . PRO A 1 93 ? 43.403 32.104 -32.223 1.00 40.69 93 PRO A N 1
ATOM 738 C CA . PRO A 1 93 ? 43.922 32.669 -33.458 1.00 40.69 93 PRO A CA 1
ATOM 739 C C . PRO A 1 93 ? 45.450 32.691 -33.413 1.00 40.69 93 PRO A C 1
ATOM 741 O O . PRO A 1 93 ? 46.049 33.207 -32.471 1.00 40.69 93 PRO A O 1
ATOM 744 N N . THR A 1 94 ? 46.079 32.138 -34.446 1.00 45.81 94 THR A N 1
ATOM 745 C CA . THR A 1 94 ? 47.507 32.305 -34.715 1.00 45.81 94 THR A CA 1
ATOM 746 C C . THR A 1 94 ? 47.769 33.758 -35.102 1.00 45.81 94 THR A C 1
ATOM 748 O O . THR A 1 94 ? 47.407 34.168 -36.206 1.00 45.81 94 THR A O 1
ATOM 751 N N . ASP A 1 95 ? 48.384 34.529 -34.205 1.00 37.09 95 ASP A N 1
ATOM 752 C CA . ASP A 1 95 ? 49.002 35.808 -34.553 1.00 37.09 95 ASP A CA 1
ATOM 753 C C . ASP A 1 95 ? 50.423 35.530 -35.055 1.00 37.09 95 ASP A C 1
ATOM 755 O O . ASP A 1 95 ? 51.267 34.978 -34.345 1.00 37.09 95 ASP A O 1
ATOM 759 N N . GLY A 1 96 ? 50.645 35.823 -36.332 1.00 40.88 96 GLY A N 1
ATOM 760 C CA . GLY A 1 96 ? 51.924 35.651 -36.995 1.00 40.88 96 GLY A CA 1
ATOM 761 C C . GLY A 1 96 ? 52.779 36.897 -36.830 1.00 40.88 96 GLY A C 1
ATOM 762 O O . GLY A 1 96 ? 52.481 37.940 -37.414 1.00 40.88 96 GLY A O 1
ATOM 763 N N . ARG A 1 97 ? 53.906 36.767 -36.129 1.00 37.88 97 ARG A N 1
ATOM 764 C CA . ARG A 1 97 ? 55.094 37.562 -36.445 1.00 37.88 97 ARG A CA 1
ATOM 765 C C . ARG A 1 97 ? 56.363 36.827 -36.033 1.00 37.88 97 ARG A C 1
ATOM 767 O O . ARG A 1 97 ? 56.615 36.594 -34.858 1.00 37.88 97 ARG A O 1
ATOM 774 N N . ASN A 1 98 ? 57.119 36.451 -37.055 1.00 37.59 98 ASN A N 1
ATOM 775 C CA . ASN A 1 98 ? 58.453 35.888 -36.961 1.00 37.59 98 ASN A CA 1
ATOM 776 C C . ASN A 1 98 ? 59.425 37.008 -36.580 1.00 37.59 98 ASN A C 1
ATOM 778 O O . ASN A 1 98 ? 59.434 38.037 -37.256 1.00 37.59 98 ASN A O 1
ATOM 782 N N . GLU A 1 99 ? 60.273 36.786 -35.581 1.00 42.25 99 GLU A N 1
ATOM 783 C CA . GLU A 1 99 ? 61.595 37.404 -35.558 1.00 42.25 99 GLU A CA 1
ATOM 784 C C . GLU A 1 99 ? 62.599 36.434 -34.928 1.00 42.25 99 GLU A C 1
ATOM 786 O O . GLU A 1 99 ? 62.341 35.767 -33.928 1.00 42.25 99 GLU A O 1
ATOM 791 N N . GLU A 1 100 ? 63.693 36.295 -35.650 1.00 41.16 100 GLU A N 1
ATOM 792 C CA . GLU A 1 100 ? 64.734 35.282 -35.619 1.00 41.16 100 GLU A CA 1
ATOM 793 C C . GLU A 1 100 ? 65.848 35.717 -34.656 1.00 41.16 100 GLU A C 1
ATOM 795 O O . GLU A 1 100 ? 66.294 36.859 -34.733 1.00 41.16 100 GLU A O 1
ATOM 800 N N . ALA A 1 101 ? 66.318 34.830 -33.769 1.00 37.59 101 ALA A N 1
ATOM 801 C CA . ALA A 1 101 ? 67.664 34.915 -33.193 1.00 37.59 101 ALA A CA 1
ATOM 802 C C . ALA A 1 101 ? 68.105 33.566 -32.585 1.00 37.59 101 ALA A C 1
ATOM 804 O O . ALA A 1 101 ? 67.480 33.031 -31.672 1.00 37.59 101 ALA A O 1
ATOM 805 N N . GLU A 1 102 ? 69.199 33.067 -33.152 1.00 46.09 102 GLU A N 1
ATOM 806 C CA . GLU A 1 102 ? 69.979 31.842 -32.922 1.00 46.09 102 GLU A CA 1
ATOM 807 C C . GLU A 1 102 ? 70.505 31.609 -31.477 1.00 46.09 102 GLU A C 1
ATOM 809 O O . GLU A 1 102 ? 70.513 32.531 -30.656 1.00 46.09 102 GLU A O 1
ATOM 814 N N . PRO A 1 103 ? 70.977 30.383 -31.146 1.00 42.84 103 PRO A N 1
ATOM 815 C CA . PRO A 1 103 ? 71.294 29.950 -29.785 1.00 42.84 103 PRO A CA 1
ATOM 816 C C . PRO A 1 103 ? 72.737 30.283 -29.369 1.00 42.84 103 PRO A C 1
ATOM 818 O O . PRO A 1 103 ? 73.661 30.241 -30.179 1.00 42.84 103 PRO A O 1
ATOM 821 N N . VAL A 1 104 ? 72.965 30.531 -28.075 1.00 45.72 104 VAL A N 1
ATOM 822 C CA . VAL A 1 104 ? 74.317 30.598 -27.490 1.00 45.72 104 VAL A CA 1
ATOM 823 C C . VAL A 1 104 ? 74.438 29.579 -26.360 1.00 45.72 104 VAL A C 1
ATOM 825 O O . VAL A 1 104 ? 73.880 29.750 -25.277 1.00 45.72 104 VAL A O 1
ATOM 828 N N . GLU A 1 105 ? 75.190 28.513 -26.637 1.00 44.38 105 GLU A N 1
ATOM 829 C CA . GLU A 1 105 ? 75.746 27.604 -25.637 1.00 44.38 105 GLU A CA 1
ATOM 830 C C . GLU A 1 105 ? 76.823 28.315 -24.804 1.00 44.38 105 GLU A C 1
ATOM 832 O O . GLU A 1 105 ? 77.668 29.034 -25.339 1.00 44.38 105 GLU A O 1
ATOM 837 N N . GLN A 1 106 ? 76.846 28.068 -23.493 1.00 45.94 106 GLN A N 1
ATOM 838 C CA . GLN A 1 106 ? 77.961 28.445 -22.623 1.00 45.94 106 GLN A CA 1
ATOM 839 C C . GLN A 1 106 ? 78.425 27.219 -21.833 1.00 45.94 106 GLN A C 1
ATOM 841 O O . GLN A 1 106 ? 77.888 26.893 -20.776 1.00 45.94 106 GLN A O 1
ATOM 846 N N . ASN A 1 107 ? 79.440 26.537 -22.367 1.00 45.25 107 ASN A N 1
ATOM 847 C CA . ASN A 1 107 ? 80.222 25.538 -21.644 1.00 45.25 107 ASN A CA 1
ATOM 848 C C . ASN A 1 107 ? 81.262 26.246 -20.762 1.00 45.25 107 ASN A C 1
ATOM 850 O O . ASN A 1 107 ? 82.092 27.016 -21.246 1.00 45.25 107 ASN A O 1
ATOM 854 N N . VAL A 1 108 ? 81.213 25.973 -19.458 1.00 45.09 108 VAL A N 1
ATOM 855 C CA . VAL A 1 108 ? 82.148 26.483 -18.447 1.00 45.09 108 VAL A CA 1
ATOM 856 C C . VAL A 1 108 ? 83.370 25.561 -18.389 1.00 45.09 108 VAL A C 1
ATOM 858 O O . VAL A 1 108 ? 83.239 24.377 -18.087 1.00 45.09 108 VAL A O 1
ATOM 861 N N . SER A 1 109 ? 84.560 26.100 -18.670 1.00 55.53 109 SER A N 1
ATOM 862 C CA . SER A 1 109 ? 85.843 25.400 -18.521 1.00 55.53 109 SER A CA 1
ATOM 863 C C . SER A 1 109 ? 86.461 25.700 -17.151 1.00 55.53 109 SER A C 1
ATOM 865 O O . SER A 1 109 ? 86.553 26.858 -16.750 1.00 55.53 109 SER A O 1
ATOM 867 N N . ASN A 1 110 ? 86.902 24.654 -16.450 1.00 49.31 110 ASN A N 1
ATOM 868 C CA . ASN A 1 110 ? 87.597 24.719 -15.159 1.00 49.31 110 ASN A CA 1
ATOM 869 C C . ASN A 1 110 ? 89.121 24.913 -15.378 1.00 49.31 110 ASN A C 1
ATOM 871 O O . ASN A 1 110 ? 89.643 24.336 -16.336 1.00 49.31 110 ASN A O 1
ATOM 875 N N . PRO A 1 111 ? 89.851 25.671 -14.535 1.00 65.12 111 PRO A N 1
ATOM 876 C CA . PRO A 1 111 ? 91.305 25.810 -14.640 1.00 65.12 111 PRO A CA 1
ATOM 877 C C . PRO A 1 111 ? 92.062 24.767 -13.795 1.00 65.12 111 PRO A C 1
ATOM 879 O O . PRO A 1 111 ? 91.522 24.228 -12.827 1.00 65.12 111 PRO A O 1
ATOM 882 N N . ALA A 1 112 ? 93.310 24.501 -14.194 1.00 49.53 112 ALA A N 1
ATOM 883 C CA . ALA A 1 112 ? 94.311 23.741 -13.440 1.00 49.53 112 ALA A CA 1
ATOM 884 C C . ALA A 1 112 ? 95.114 24.650 -12.498 1.00 49.53 112 ALA A C 1
ATOM 886 O O . ALA A 1 112 ? 95.256 25.850 -12.832 1.00 49.53 112 ALA A O 1
#

Radius of gyration: 35.43 Å; chains: 1; bounding box: 109×50×64 Å

pLDDT: mean 78.91, std 22.18, range [37.09, 97.5]

Foldseek 3Di:
DLVVVLCVVPPPADWDWDFPDDQPPDTDTPFTWHWDQPPVVRDIDTPDTSVCVCVVVVVDDDDPCVVVVVVVVSVVVPDPPDPPDDDPDDDDDDDDDDDDDDDDDDDDDDDD

Sequence (112 aa):
KVSRCINDKIRGKPHEAKIAVVLGNTIWVDPVIRVTKLQDLKTSINEYNIRSEILSTGLGVDNPEHIQELEKLFNEAELPHEKKEKPALLHPPTDGRNEEAEPVEQNVSNPA

Secondary structure (DSSP, 8-state):
-HHHHHHHHHTT---EEEEEEEETTEEEEEEEEEEEEEGGGTEEEEEEEHHHHHHHTTS----TTHHHHHHHHHHHHHS-----PPPPPPPPP-------------PPPPP-